Protein AF-A0A2A5EVM9-F1 (afdb_monomer)

Mean predicted aligned error: 15.82 Å

Structure (mmCIF, N/CA/C/O backbone):
data_AF-A0A2A5EVM9-F1
#
_entry.id   AF-A0A2A5EVM9-F1
#
loop_
_atom_site.group_PDB
_atom_site.id
_atom_site.type_symbol
_atom_site.label_atom_id
_atom_site.label_alt_id
_atom_site.label_comp_id
_atom_site.label_asym_id
_atom_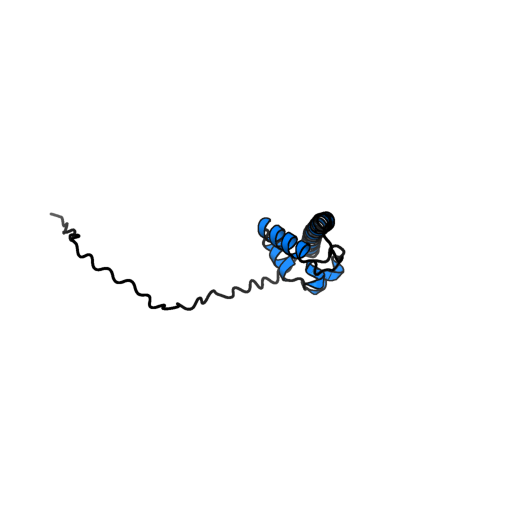site.label_entity_id
_atom_site.label_seq_id
_atom_site.pdbx_PDB_ins_code
_atom_site.Cartn_x
_atom_site.Cartn_y
_atom_site.Cartn_z
_atom_site.occupancy
_atom_site.B_iso_or_equiv
_atom_site.auth_seq_id
_atom_site.auth_comp_id
_atom_site.auth_asym_id
_atom_site.auth_atom_id
_atom_site.pdbx_PDB_model_num
ATOM 1 N N . MET A 1 1 ? -3.382 -43.653 65.741 1.00 38.72 1 MET A N 1
ATOM 2 C CA . MET A 1 1 ? -2.841 -42.367 65.246 1.00 38.72 1 MET A CA 1
ATOM 3 C C . MET A 1 1 ? -2.167 -42.592 63.891 1.00 38.72 1 MET A C 1
ATOM 5 O O . MET A 1 1 ? -1.567 -43.639 63.705 1.00 38.72 1 MET A O 1
ATOM 9 N N . LEU A 1 2 ? -2.363 -41.639 62.967 1.00 41.00 2 LEU A N 1
ATOM 10 C CA . LEU A 1 2 ? -1.723 -41.392 61.650 1.00 41.00 2 LEU A CA 1
ATOM 11 C C . LEU A 1 2 ? -0.211 -41.767 61.581 1.00 41.00 2 LEU A C 1
ATOM 13 O O . LEU A 1 2 ? 0.436 -41.726 62.614 1.00 41.00 2 LEU A O 1
ATOM 17 N N . LYS A 1 3 ? 0.472 -42.032 60.447 1.00 38.03 3 LYS A N 1
ATOM 18 C CA . LYS A 1 3 ? 0.287 -41.635 59.031 1.00 38.03 3 LYS A CA 1
ATOM 19 C C . LYS A 1 3 ? 1.215 -42.445 58.083 1.00 38.03 3 LYS A C 1
ATOM 21 O O . LYS A 1 3 ? 2.231 -42.979 58.504 1.00 38.03 3 LYS A O 1
ATOM 26 N N . ARG A 1 4 ? 0.833 -42.445 56.798 1.00 41.84 4 ARG A N 1
ATOM 27 C CA . ARG A 1 4 ? 1.423 -43.041 55.572 1.00 41.84 4 ARG A CA 1
ATOM 28 C C . ARG A 1 4 ? 2.776 -42.446 55.124 1.00 41.84 4 ARG A C 1
ATOM 30 O O . ARG A 1 4 ? 3.032 -41.282 55.414 1.00 41.84 4 ARG A O 1
ATOM 37 N N . GLY A 1 5 ? 3.487 -43.159 54.233 1.00 37.34 5 GLY A N 1
ATOM 38 C CA . GLY A 1 5 ? 4.361 -42.547 53.210 1.00 37.34 5 GLY A CA 1
ATOM 39 C C . GLY A 1 5 ? 5.321 -43.506 52.481 1.00 37.34 5 GLY A C 1
ATOM 40 O O . GLY A 1 5 ? 6.401 -43.786 52.978 1.00 37.34 5 GLY A O 1
ATOM 41 N N . THR A 1 6 ? 4.922 -43.994 51.305 1.00 39.12 6 THR A N 1
ATOM 42 C CA . THR A 1 6 ? 5.554 -45.004 50.424 1.00 39.12 6 THR A CA 1
ATOM 43 C C . THR A 1 6 ? 6.593 -44.445 49.427 1.00 39.12 6 THR A C 1
ATOM 45 O O . THR A 1 6 ? 6.280 -43.498 48.711 1.00 39.12 6 THR A O 1
ATOM 48 N N . THR A 1 7 ? 7.802 -45.039 49.419 1.00 41.75 7 THR A N 1
ATOM 49 C CA . THR A 1 7 ? 8.542 -45.729 48.313 1.00 41.75 7 THR A CA 1
ATOM 50 C C . THR A 1 7 ? 8.411 -45.235 46.854 1.00 41.75 7 THR A C 1
ATOM 52 O O . THR A 1 7 ? 7.332 -44.883 46.410 1.00 41.75 7 THR A O 1
ATOM 55 N N . THR A 1 8 ? 9.393 -45.290 45.939 1.00 38.94 8 THR A N 1
ATOM 56 C CA . THR A 1 8 ? 10.838 -45.613 45.893 1.00 38.94 8 THR A CA 1
ATOM 57 C C . THR A 1 8 ? 11.306 -45.232 44.473 1.00 38.94 8 THR A C 1
ATOM 59 O O . THR A 1 8 ? 10.647 -45.592 43.497 1.00 38.94 8 THR A O 1
ATOM 62 N N . LYS A 1 9 ? 12.438 -44.526 44.330 1.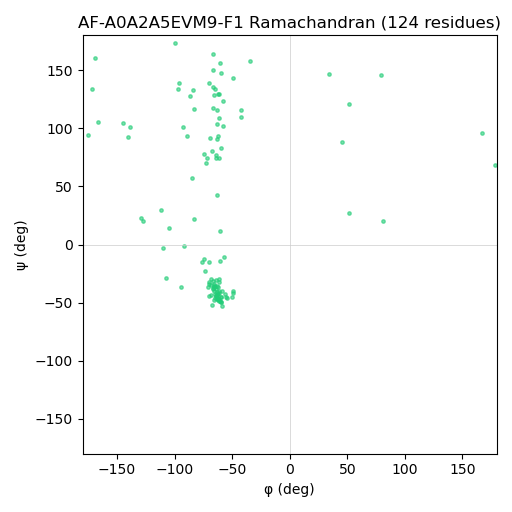00 39.19 9 LYS A N 1
ATOM 63 C CA . LYS A 1 9 ? 13.089 -44.248 43.034 1.00 39.19 9 LYS A CA 1
ATOM 64 C C . LYS A 1 9 ? 13.588 -45.545 42.382 1.00 39.19 9 LYS A C 1
ATOM 66 O O . LYS A 1 9 ? 14.274 -46.319 43.044 1.00 39.19 9 LYS A O 1
ATOM 71 N N . ARG A 1 10 ? 13.329 -45.759 41.084 1.00 38.84 10 ARG A N 1
ATOM 72 C CA . ARG A 1 10 ? 14.034 -46.790 40.302 1.00 38.84 10 ARG A CA 1
ATOM 73 C C . ARG A 1 10 ? 15.192 -46.200 39.504 1.00 38.84 10 ARG A C 1
ATOM 75 O O . ARG A 1 10 ? 15.065 -45.158 38.869 1.00 38.84 10 ARG A O 1
ATOM 82 N N . LYS A 1 11 ? 16.295 -46.937 39.628 1.00 37.22 11 LYS A N 1
ATOM 83 C CA . LYS A 1 11 ? 17.625 -46.814 39.045 1.00 37.22 11 LYS A CA 1
ATOM 84 C C . LYS A 1 11 ? 17.639 -46.596 37.532 1.00 37.22 11 LYS A C 1
ATOM 86 O O . LYS A 1 11 ? 16.898 -47.229 36.787 1.00 37.22 11 LYS A O 1
ATOM 91 N N . GLN A 1 12 ? 18.599 -45.767 37.156 1.00 45.66 12 GLN A N 1
ATOM 92 C CA . GLN A 1 12 ? 19.300 -45.687 35.885 1.00 45.66 12 GLN A CA 1
ATOM 93 C C . GLN A 1 12 ? 20.454 -46.704 35.909 1.00 45.66 12 GLN A C 1
ATOM 95 O O . GLN A 1 12 ? 21.156 -46.740 36.914 1.00 45.66 12 GLN A O 1
ATOM 100 N N . GLU A 1 13 ? 20.620 -47.510 34.855 1.00 46.16 13 GLU A N 1
ATOM 101 C CA . GLU A 1 13 ? 21.861 -48.235 34.512 1.00 46.16 13 GLU A CA 1
ATOM 102 C C . GLU A 1 13 ? 21.761 -48.778 33.066 1.00 46.16 13 GLU A C 1
ATOM 104 O O . GLU A 1 13 ? 20.974 -49.671 32.762 1.00 46.16 13 GLU A O 1
ATOM 109 N N . ASP A 1 14 ? 22.496 -48.099 32.184 1.00 47.50 14 ASP A N 1
ATOM 110 C CA . ASP A 1 14 ? 23.399 -48.572 31.126 1.00 47.50 14 ASP A CA 1
ATOM 111 C C . ASP A 1 14 ? 22.959 -49.614 30.082 1.00 47.50 14 ASP A C 1
ATOM 113 O O . ASP A 1 14 ? 22.709 -50.784 30.353 1.00 47.50 14 ASP A O 1
ATOM 117 N N . GLY A 1 15 ? 23.026 -49.192 28.814 1.00 37.69 15 GLY A N 1
ATOM 118 C CA . GLY A 1 15 ? 22.914 -50.072 27.652 1.00 37.69 15 GLY A CA 1
ATOM 119 C C . GLY A 1 15 ? 22.988 -49.316 26.327 1.00 37.69 15 GLY A C 1
ATOM 120 O O . GLY A 1 15 ? 21.997 -49.211 25.612 1.00 37.69 15 GLY A O 1
ATOM 121 N N . VAL A 1 16 ? 24.162 -48.768 26.000 1.00 49.62 16 VAL A N 1
ATOM 122 C CA . VAL A 1 16 ? 24.464 -48.139 24.703 1.00 49.62 16 VAL A CA 1
ATOM 123 C C . VAL A 1 16 ? 24.335 -49.173 23.581 1.00 49.62 16 VAL A C 1
ATOM 125 O O . VAL A 1 16 ? 25.197 -50.034 23.435 1.00 49.62 16 VAL A O 1
ATOM 128 N N . LYS A 1 17 ? 23.295 -49.056 22.751 1.00 41.78 17 LYS A N 1
ATOM 129 C CA . LYS A 1 17 ? 23.269 -49.588 21.379 1.00 41.78 17 LYS A CA 1
ATOM 130 C C . LYS A 1 17 ? 22.559 -48.600 20.457 1.00 41.78 17 LYS A C 1
ATOM 132 O O . LYS A 1 17 ? 21.345 -48.603 20.293 1.00 41.78 17 LYS A O 1
ATOM 137 N N . THR A 1 18 ? 23.382 -47.741 19.871 1.00 51.72 18 THR A N 1
ATOM 138 C CA . THR A 1 18 ? 23.149 -46.975 18.649 1.00 51.72 18 THR A CA 1
ATOM 139 C C . THR A 1 18 ? 22.492 -47.832 17.569 1.00 51.72 18 THR A C 1
ATOM 141 O O . THR A 1 18 ? 23.165 -48.722 17.065 1.00 51.72 18 THR A O 1
ATOM 144 N N . ILE A 1 19 ? 21.257 -47.516 17.157 1.00 54.22 19 ILE A N 1
ATOM 145 C CA . ILE A 1 19 ? 20.835 -47.559 15.744 1.00 54.22 19 ILE A CA 1
ATOM 146 C C . ILE A 1 19 ? 19.842 -46.411 15.505 1.00 54.22 19 ILE A C 1
ATOM 148 O O . ILE A 1 19 ? 18.686 -46.450 15.917 1.00 54.22 19 ILE A O 1
ATOM 152 N N . PHE A 1 20 ? 20.335 -45.372 14.836 1.00 48.75 20 PHE A N 1
ATOM 153 C CA . PHE A 1 20 ? 19.545 -44.383 14.109 1.00 48.75 20 PHE A CA 1
ATOM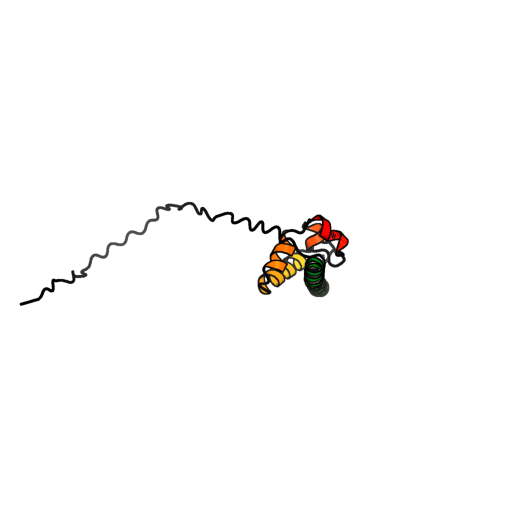 154 C C . PHE A 1 20 ? 18.851 -45.060 12.918 1.00 48.75 20 PHE A C 1
ATOM 156 O O . PHE A 1 20 ? 19.542 -45.669 12.108 1.00 48.75 20 PHE A O 1
ATOM 163 N N . ALA A 1 21 ? 17.535 -44.893 12.773 1.00 48.28 21 ALA A N 1
ATOM 164 C CA . ALA A 1 21 ? 16.823 -44.846 11.485 1.00 48.28 21 ALA A CA 1
ATOM 165 C C . ALA A 1 21 ? 15.344 -44.511 11.765 1.00 48.28 21 ALA A C 1
ATOM 167 O O . ALA A 1 21 ? 14.585 -45.344 12.244 1.00 48.28 21 ALA A O 1
ATOM 168 N N . PHE A 1 22 ? 14.954 -43.237 11.713 1.00 50.28 22 PHE A N 1
ATOM 169 C CA . PHE A 1 22 ? 14.228 -42.678 10.564 1.00 50.28 22 PHE A CA 1
ATOM 170 C C . PHE A 1 22 ? 13.083 -43.570 10.062 1.00 50.28 22 PHE A C 1
ATOM 172 O O . PHE A 1 22 ? 13.260 -44.332 9.121 1.00 50.28 22 PHE A O 1
ATOM 179 N N . LEU A 1 23 ? 11.886 -43.391 10.628 1.00 50.94 23 LEU A N 1
ATOM 180 C CA . LEU A 1 23 ? 10.630 -43.646 9.925 1.00 50.94 23 LEU A CA 1
ATOM 181 C C . LEU A 1 23 ? 9.641 -42.525 10.262 1.00 50.94 23 LEU A C 1
ATOM 183 O O . LEU A 1 23 ? 9.062 -42.429 11.340 1.00 50.94 23 LEU A O 1
ATOM 187 N N . THR A 1 24 ? 9.549 -41.623 9.298 1.00 56.75 24 THR A N 1
ATOM 188 C CA . THR A 1 24 ? 8.703 -40.442 9.200 1.00 56.75 24 THR A CA 1
ATOM 189 C C . THR A 1 24 ? 7.219 -40.796 9.306 1.00 56.75 24 THR A C 1
ATOM 191 O O . THR A 1 24 ? 6.609 -41.208 8.322 1.00 56.75 24 THR A O 1
ATOM 194 N N . SER A 1 25 ? 6.603 -40.567 10.465 1.00 42.22 25 SER A N 1
ATOM 195 C CA . SER A 1 25 ? 5.168 -40.270 10.515 1.00 42.22 25 SER A CA 1
ATOM 196 C C . SER A 1 25 ? 5.007 -38.763 10.390 1.00 42.22 25 SER A C 1
ATOM 198 O O . SER A 1 25 ? 5.119 -38.027 11.368 1.00 42.22 25 SER A O 1
ATOM 200 N N . VAL A 1 26 ? 4.808 -38.306 9.151 1.00 52.03 26 VAL A N 1
ATOM 201 C CA . VAL A 1 26 ? 4.333 -36.954 8.850 1.00 52.03 26 VAL A CA 1
ATOM 202 C C . VAL A 1 26 ? 2.935 -36.844 9.452 1.00 52.03 26 VAL A C 1
ATOM 204 O O . VAL A 1 26 ? 1.940 -37.226 8.842 1.00 52.03 26 VAL A O 1
ATOM 207 N N . LEU A 1 27 ? 2.872 -36.385 10.700 1.00 51.22 27 LEU A N 1
ATOM 208 C CA . LEU A 1 27 ? 1.633 -35.942 11.315 1.00 51.22 27 LEU A CA 1
ATOM 209 C C . LEU A 1 27 ? 1.143 -34.742 10.510 1.00 51.22 27 LEU A C 1
ATOM 211 O O . LEU A 1 27 ? 1.810 -33.712 10.410 1.00 51.22 27 LEU A O 1
ATOM 215 N N . VAL A 1 28 ? -0.009 -34.957 9.886 1.00 56.06 28 VAL A N 1
ATOM 216 C CA . VAL A 1 28 ? -0.799 -34.004 9.120 1.00 56.06 28 VAL A CA 1
ATOM 217 C C . VAL A 1 28 ? -0.831 -32.670 9.860 1.00 56.06 28 VAL A C 1
ATOM 219 O O . VAL A 1 28 ? -1.461 -32.536 10.908 1.00 56.06 28 VAL A O 1
ATOM 222 N N . PHE A 1 29 ? -0.150 -31.674 9.297 1.00 47.72 29 PHE A N 1
ATOM 223 C CA . PHE A 1 29 ? -0.253 -30.285 9.718 1.00 47.72 29 PHE A CA 1
ATOM 224 C C . PHE A 1 29 ? -1.631 -29.769 9.274 1.00 47.72 29 PHE A C 1
ATOM 226 O O . PHE A 1 29 ? -1.752 -29.030 8.301 1.00 47.72 29 PHE A O 1
ATOM 233 N N . MET A 1 30 ? -2.700 -30.187 9.962 1.00 56.00 30 MET A N 1
ATOM 234 C CA . MET A 1 30 ? -3.965 -29.451 9.959 1.00 56.00 30 MET A CA 1
ATOM 235 C C . MET A 1 30 ? -3.760 -28.193 10.802 1.00 56.00 30 MET A C 1
ATOM 237 O O . MET A 1 30 ? -4.268 -28.064 11.913 1.00 56.00 30 MET A O 1
ATOM 241 N N . GLY A 1 31 ? -2.969 -27.259 10.274 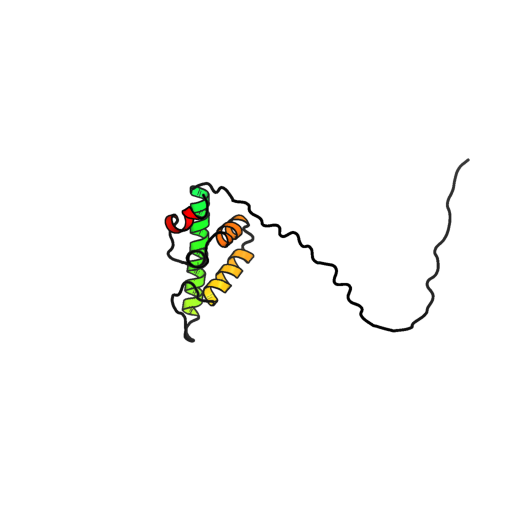1.00 51.69 31 GLY A N 1
ATOM 242 C CA . GLY A 1 31 ? -3.100 -25.874 10.687 1.00 51.69 31 GLY A CA 1
ATOM 243 C C . GLY A 1 31 ? -4.516 -25.446 10.310 1.00 51.69 31 GLY A C 1
ATOM 244 O O . GLY A 1 31 ? -4.921 -25.686 9.167 1.00 51.69 31 GLY A O 1
ATOM 245 N N . PRO A 1 32 ? -5.303 -24.858 11.225 1.00 49.66 32 PRO A N 1
ATOM 246 C CA . PRO A 1 32 ? -6.545 -24.251 10.808 1.00 49.66 32 PRO A CA 1
ATOM 247 C C . PRO A 1 32 ? -6.159 -23.202 9.768 1.00 49.66 32 PRO A C 1
ATOM 249 O O . PRO A 1 32 ? -5.348 -22.313 10.043 1.00 49.66 32 PRO A O 1
ATOM 252 N N . LEU A 1 33 ? -6.725 -23.308 8.566 1.00 53.16 33 LEU A N 1
ATOM 253 C CA . LEU A 1 33 ? -6.886 -22.164 7.680 1.00 53.16 33 LEU A CA 1
ATOM 254 C C . LEU A 1 33 ? -7.835 -21.210 8.409 1.00 53.16 33 LEU A C 1
ATOM 256 O O . LEU A 1 33 ? -9.021 -21.118 8.099 1.00 53.16 33 LEU A O 1
ATOM 260 N N . GLY A 1 34 ? -7.305 -20.546 9.438 1.00 46.31 34 GLY A N 1
ATOM 261 C CA . GLY A 1 34 ? -7.851 -19.347 10.028 1.00 46.31 34 GLY A CA 1
ATOM 262 C C . GLY A 1 34 ? -7.777 -18.296 8.944 1.00 46.31 34 GLY A C 1
ATOM 263 O O . GLY A 1 34 ? -6.876 -17.464 8.916 1.00 46.31 34 GLY A O 1
ATOM 264 N N . SER A 1 35 ? -8.710 -18.391 8.004 1.00 48.47 35 SER A N 1
ATOM 265 C CA . SER A 1 35 ? -9.095 -17.272 7.179 1.00 48.47 35 SER A CA 1
ATOM 266 C C . SER A 1 35 ? -9.645 -16.283 8.187 1.00 48.47 35 SER A C 1
ATOM 268 O O . SER A 1 35 ? -10.796 -16.382 8.605 1.00 48.47 35 SER A O 1
ATOM 270 N N . VAL A 1 36 ? -8.784 -15.380 8.652 1.00 50.00 36 VAL A N 1
ATOM 271 C CA . VAL A 1 36 ? -9.186 -14.117 9.255 1.00 50.00 36 VAL A CA 1
ATOM 272 C C . VAL A 1 36 ? -9.929 -13.376 8.146 1.00 50.00 36 VAL A C 1
ATOM 274 O O . VAL A 1 36 ? -9.413 -12.481 7.495 1.00 50.00 36 VAL A O 1
ATOM 277 N N . GLN A 1 37 ? -11.153 -13.809 7.871 1.00 46.84 37 GLN A N 1
ATOM 278 C CA . GLN A 1 37 ? -12.166 -13.033 7.189 1.00 46.84 37 GLN A CA 1
ATOM 279 C C . GLN A 1 37 ? -12.837 -12.206 8.278 1.00 46.84 37 GLN A C 1
ATOM 281 O O . GLN A 1 37 ? -14.039 -12.277 8.508 1.00 46.84 37 GLN A O 1
ATOM 286 N N . ALA A 1 38 ? -12.027 -11.411 8.978 1.00 48.22 38 ALA A N 1
ATOM 287 C CA . ALA A 1 38 ? -12.544 -10.165 9.484 1.00 48.22 38 ALA A CA 1
ATOM 288 C C . ALA A 1 38 ? -12.751 -9.326 8.225 1.00 48.22 38 ALA A C 1
ATOM 290 O O . ALA A 1 38 ? -11.825 -8.684 7.732 1.00 48.22 38 ALA A O 1
ATOM 291 N N . ALA A 1 39 ? -13.955 -9.396 7.658 1.00 49.44 39 ALA A N 1
ATOM 292 C CA . ALA A 1 39 ? -14.494 -8.257 6.942 1.00 49.44 39 ALA A CA 1
ATOM 293 C C . ALA A 1 39 ? -14.547 -7.140 7.987 1.00 49.44 39 ALA A C 1
ATOM 295 O O . ALA A 1 39 ? -15.521 -6.994 8.722 1.00 49.44 39 ALA A O 1
ATOM 296 N N . SER A 1 40 ? -13.417 -6.466 8.185 1.00 57.50 40 SER A N 1
ATOM 297 C CA . SER A 1 40 ? -13.332 -5.304 9.041 1.00 57.50 40 SER A CA 1
ATOM 298 C C . SER A 1 40 ? -14.234 -4.277 8.386 1.00 57.50 40 SER A C 1
ATOM 300 O O . SER A 1 40 ? -13.908 -3.706 7.346 1.00 57.50 40 SER A O 1
ATOM 302 N N . SER A 1 41 ? -15.416 -4.102 8.969 1.00 69.69 41 SER A N 1
ATOM 303 C CA . SER A 1 41 ? -16.321 -3.014 8.640 1.00 69.69 41 SER A CA 1
ATOM 304 C C . SER A 1 41 ? -15.648 -1.726 9.107 1.00 69.69 41 SER A C 1
ATOM 306 O O . SER A 1 41 ? -15.872 -1.250 10.222 1.00 69.69 41 SER A O 1
ATOM 308 N N . TYR A 1 42 ? -14.718 -1.221 8.303 1.00 80.94 42 TYR A N 1
ATOM 309 C CA . TYR A 1 42 ? -14.043 0.033 8.581 1.00 80.94 42 TYR A CA 1
ATOM 310 C C . TYR A 1 42 ? -15.065 1.166 8.482 1.00 80.94 42 TYR A C 1
ATOM 312 O O . TYR A 1 42 ? -15.843 1.230 7.530 1.00 80.94 42 TYR A O 1
ATOM 320 N N . SER A 1 43 ? -15.038 2.098 9.436 1.00 88.50 43 SER A N 1
ATOM 321 C CA . SER A 1 43 ? -15.677 3.398 9.224 1.00 88.50 43 SER A CA 1
ATOM 322 C C . SER A 1 43 ? -15.025 4.100 8.026 1.00 88.50 43 SER A C 1
ATOM 324 O O . SER A 1 43 ? -13.869 3.822 7.694 1.00 88.50 43 SER A O 1
ATOM 326 N N . GLU A 1 44 ? -15.732 5.027 7.370 1.00 88.69 44 GLU A N 1
ATOM 327 C CA . GLU A 1 44 ? -15.171 5.745 6.213 1.00 88.69 44 GLU A CA 1
ATOM 328 C C . GLU A 1 44 ? -13.855 6.458 6.574 1.00 88.69 44 GLU A C 1
ATOM 330 O O . GLU A 1 44 ? -12.864 6.366 5.843 1.00 88.69 44 GLU A O 1
ATOM 335 N N . ASP A 1 45 ? -13.821 7.094 7.747 1.00 90.88 45 ASP A N 1
ATOM 336 C CA . ASP A 1 45 ? -12.632 7.762 8.276 1.00 90.88 45 ASP A CA 1
ATOM 337 C C . ASP A 1 45 ? -11.505 6.773 8.594 1.00 90.88 45 ASP A C 1
ATOM 339 O O . ASP A 1 45 ? -10.342 7.038 8.275 1.00 90.88 45 A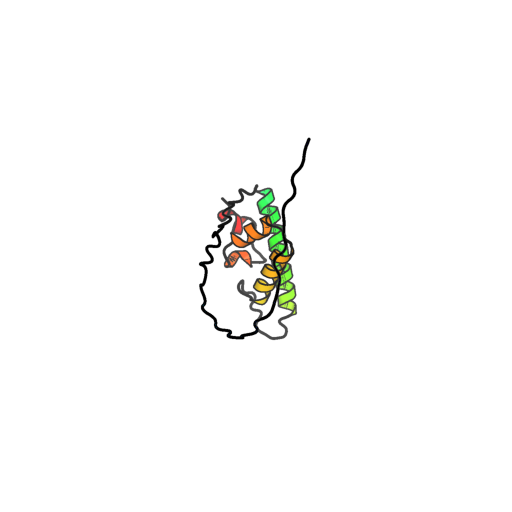SP A O 1
ATOM 343 N N . GLY A 1 46 ? -11.835 5.603 9.153 1.00 92.69 46 GLY A N 1
ATOM 344 C CA . GLY A 1 46 ? -10.869 4.535 9.417 1.00 92.69 46 GLY A CA 1
ATOM 345 C C . GLY A 1 46 ? -10.247 3.996 8.129 1.00 92.69 46 GLY A C 1
ATOM 346 O O . GLY A 1 46 ? -9.024 3.888 8.016 1.00 92.69 46 GLY A O 1
ATOM 347 N N . LEU A 1 47 ? -11.070 3.753 7.105 1.00 93.56 47 LEU A N 1
ATOM 348 C CA . LEU A 1 47 ? -10.600 3.301 5.797 1.00 93.56 47 LEU A CA 1
ATOM 349 C C . LEU A 1 47 ? -9.719 4.358 5.121 1.00 93.56 47 LEU A C 1
ATOM 351 O O . LEU A 1 47 ? -8.706 4.031 4.495 1.00 93.56 47 LEU A O 1
ATOM 355 N N . ARG A 1 48 ? -10.072 5.640 5.264 1.00 94.81 48 ARG A N 1
ATOM 356 C CA . ARG A 1 48 ? -9.274 6.760 4.756 1.00 94.81 48 ARG A CA 1
ATOM 357 C C . ARG A 1 48 ? -7.916 6.841 5.450 1.00 94.81 48 ARG A C 1
ATOM 359 O O . ARG A 1 48 ? -6.909 7.007 4.757 1.00 94.81 48 ARG A O 1
ATOM 366 N N . ALA A 1 49 ? -7.877 6.688 6.774 1.00 95.88 49 ALA A N 1
ATOM 367 C CA . ALA A 1 49 ? -6.642 6.684 7.555 1.00 95.88 49 ALA A CA 1
ATOM 368 C C . ALA A 1 49 ? -5.722 5.519 7.156 1.00 95.88 49 ALA A C 1
ATOM 370 O O . ALA A 1 49 ? -4.548 5.741 6.848 1.00 95.88 49 ALA A O 1
ATOM 371 N N . LEU A 1 50 ? -6.272 4.306 7.048 1.00 95.69 50 LEU A N 1
ATOM 372 C CA . LEU A 1 50 ? -5.532 3.118 6.609 1.00 95.69 50 LEU A CA 1
ATOM 373 C C . LEU A 1 50 ? -5.008 3.260 5.180 1.00 95.69 50 LEU A C 1
ATOM 375 O O . LEU A 1 50 ? -3.846 2.946 4.911 1.00 95.69 50 LEU A O 1
ATOM 379 N N . ASN A 1 51 ? -5.821 3.788 4.260 1.00 96.00 51 ASN A N 1
ATOM 380 C CA . ASN A 1 51 ? -5.366 4.046 2.898 1.00 96.00 51 ASN A CA 1
ATOM 381 C C . ASN A 1 51 ? -4.234 5.079 2.865 1.00 96.00 51 ASN A C 1
ATOM 383 O O . ASN A 1 51 ? -3.249 4.873 2.157 1.00 96.00 51 ASN A O 1
ATOM 387 N N .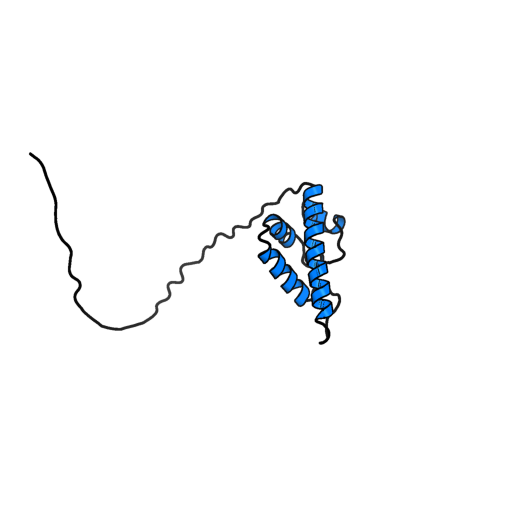 PHE A 1 52 ? -4.347 6.170 3.626 1.00 96.75 52 PHE A N 1
ATOM 388 C CA . PHE A 1 52 ? -3.308 7.196 3.696 1.00 96.75 52 PHE A CA 1
ATOM 389 C C . PHE A 1 52 ? -1.989 6.633 4.235 1.00 96.75 52 PHE A C 1
ATOM 391 O O . PHE A 1 52 ? -0.937 6.827 3.618 1.00 96.75 52 PHE A O 1
ATOM 398 N N . GLU A 1 53 ? -2.047 5.894 5.345 1.00 96.56 53 GLU A N 1
ATOM 399 C CA . GLU A 1 53 ? -0.878 5.247 5.937 1.00 96.56 53 GLU A CA 1
ATOM 400 C C . GLU A 1 53 ? -0.239 4.257 4.955 1.00 96.56 53 GLU A C 1
ATOM 402 O O . GLU A 1 53 ? 0.958 4.339 4.666 1.00 96.56 53 GLU A O 1
ATOM 407 N N . HIS A 1 54 ? -1.039 3.377 4.353 1.00 96.62 54 HIS A N 1
ATOM 408 C CA . HIS A 1 54 ? -0.527 2.400 3.403 1.00 96.62 54 HIS A CA 1
ATOM 409 C C . HIS A 1 54 ? 0.082 3.064 2.156 1.00 96.62 54 HIS A C 1
ATOM 411 O O . HIS A 1 54 ? 1.135 2.637 1.675 1.00 96.62 54 HIS A O 1
ATOM 417 N N . VAL A 1 55 ? -0.551 4.095 1.591 1.00 96.44 55 VAL A N 1
ATOM 418 C CA . VAL A 1 55 ? -0.009 4.814 0.424 1.00 96.44 55 VAL A CA 1
ATOM 419 C C . VAL A 1 55 ? 1.311 5.498 0.773 1.00 96.44 55 VAL A C 1
ATOM 421 O O . VAL A 1 55 ? 2.229 5.509 -0.050 1.00 96.44 55 VAL A O 1
ATOM 424 N N . ARG A 1 56 ? 1.458 6.019 1.997 1.00 96.19 56 ARG A N 1
ATOM 425 C CA . ARG A 1 56 ? 2.723 6.597 2.470 1.00 96.19 56 ARG A CA 1
ATOM 426 C C . ARG A 1 56 ? 3.853 5.567 2.455 1.00 96.19 56 ARG A C 1
ATOM 428 O O . ARG A 1 56 ? 4.921 5.879 1.928 1.00 96.19 56 ARG A O 1
ATOM 435 N N . ILE A 1 57 ? 3.597 4.352 2.943 1.00 95.88 57 ILE A N 1
ATOM 436 C CA . ILE A 1 57 ? 4.563 3.240 2.927 1.00 95.88 57 ILE A CA 1
ATOM 437 C C . ILE A 1 57 ? 4.956 2.894 1.486 1.00 95.88 57 ILE A C 1
ATOM 439 O O . ILE A 1 57 ? 6.138 2.860 1.153 1.00 95.88 57 ILE A O 1
ATOM 443 N N . VAL A 1 58 ? 3.977 2.734 0.591 1.00 94.62 58 VAL A N 1
ATOM 444 C CA . VAL A 1 58 ? 4.233 2.408 -0.825 1.00 94.62 58 VAL A CA 1
ATOM 445 C C . VAL A 1 58 ? 5.041 3.506 -1.523 1.00 94.62 58 VAL A C 1
ATOM 447 O O . VAL A 1 58 ? 5.961 3.211 -2.288 1.00 94.62 58 VAL A O 1
ATOM 450 N N . ARG A 1 59 ? 4.751 4.783 -1.248 1.00 93.56 59 ARG A N 1
ATOM 451 C CA . ARG A 1 59 ? 5.514 5.927 -1.779 1.00 93.56 59 ARG A CA 1
ATOM 452 C C . ARG A 1 59 ? 6.941 5.976 -1.245 1.00 93.56 59 ARG A C 1
ATOM 454 O O . ARG A 1 59 ? 7.838 6.415 -1.961 1.00 93.56 59 ARG A O 1
ATOM 461 N N . GLN A 1 60 ? 7.154 5.595 0.010 1.00 93.31 60 GLN A N 1
ATOM 462 C CA . GLN A 1 60 ? 8.488 5.513 0.595 1.00 93.31 60 GLN A CA 1
ATOM 463 C C . GLN A 1 60 ? 9.294 4.395 -0.069 1.00 93.31 60 GLN A C 1
ATOM 465 O O . GLN A 1 60 ? 10.355 4.679 -0.619 1.00 93.31 60 GLN A O 1
ATOM 470 N N . ALA A 1 61 ? 8.737 3.185 -0.134 1.00 91.50 61 ALA A N 1
ATOM 471 C CA . ALA A 1 61 ? 9.343 2.047 -0.823 1.00 91.50 61 ALA A CA 1
ATOM 472 C C . ALA A 1 61 ? 9.670 2.373 -2.288 1.00 91.50 61 ALA A C 1
ATOM 474 O O . ALA A 1 61 ? 10.779 2.137 -2.757 1.00 91.50 61 ALA A O 1
ATOM 475 N N . SER A 1 62 ? 8.740 3.015 -3.003 1.00 89.62 62 SER A N 1
ATOM 476 C CA . SER A 1 62 ? 8.948 3.439 -4.395 1.00 89.62 62 SER A CA 1
ATOM 477 C C . SER A 1 62 ? 10.136 4.390 -4.550 1.00 89.62 62 SER A C 1
ATOM 479 O O . SER A 1 62 ? 10.900 4.258 -5.502 1.00 89.62 62 SER A O 1
ATOM 481 N N . ARG A 1 63 ? 10.322 5.330 -3.614 1.00 88.75 63 ARG A N 1
ATOM 482 C CA . ARG A 1 63 ? 11.451 6.274 -3.631 1.00 88.75 63 ARG A CA 1
ATOM 483 C C . ARG A 1 63 ? 12.781 5.592 -3.328 1.00 88.75 63 ARG A C 1
ATOM 485 O O . ARG A 1 63 ? 13.747 5.830 -4.045 1.00 88.75 63 ARG A O 1
ATOM 492 N N . VAL A 1 64 ? 12.816 4.725 -2.317 1.00 87.94 64 VAL A N 1
ATOM 493 C CA . VAL A 1 64 ? 14.015 3.949 -1.958 1.00 87.94 64 VAL A CA 1
ATOM 494 C C . VAL A 1 64 ? 14.430 3.047 -3.122 1.00 87.94 64 VAL A C 1
ATOM 496 O O . VAL A 1 64 ? 15.584 3.059 -3.547 1.00 87.94 64 VAL A O 1
ATOM 499 N N . CYS A 1 65 ? 13.472 2.336 -3.711 1.00 86.12 65 CYS A N 1
ATOM 500 C CA . CYS A 1 65 ? 13.725 1.443 -4.835 1.00 86.12 65 CYS A CA 1
ATOM 501 C C . CYS A 1 65 ? 14.120 2.186 -6.119 1.00 86.12 65 CYS A C 1
ATOM 503 O O . CYS A 1 65 ? 14.966 1.692 -6.863 1.00 86.12 65 CYS A O 1
ATOM 505 N N . ALA A 1 66 ? 13.568 3.377 -6.373 1.00 82.12 66 ALA A N 1
ATOM 506 C CA . ALA A 1 66 ? 13.999 4.222 -7.486 1.00 82.12 66 ALA A CA 1
ATOM 507 C C . ALA A 1 66 ? 15.435 4.742 -7.296 1.00 82.12 66 ALA A C 1
ATOM 509 O O . ALA A 1 66 ? 16.204 4.769 -8.250 1.00 82.12 66 ALA A O 1
ATOM 510 N N . ALA A 1 67 ? 15.832 5.095 -6.069 1.00 76.12 67 ALA A N 1
ATOM 511 C CA . ALA A 1 67 ? 17.213 5.487 -5.779 1.00 76.12 67 ALA A CA 1
ATOM 512 C C . ALA A 1 67 ? 18.198 4.316 -5.964 1.00 76.12 67 ALA A C 1
ATOM 514 O O . ALA A 1 67 ? 19.316 4.514 -6.431 1.00 76.12 67 ALA A O 1
ATOM 515 N N . SER A 1 68 ? 17.768 3.085 -5.661 1.00 65.31 68 SER A N 1
ATOM 516 C CA . SER A 1 68 ? 18.588 1.876 -5.835 1.00 65.31 68 SER A CA 1
ATOM 517 C C . SER A 1 68 ? 18.745 1.415 -7.292 1.00 65.31 68 SER A C 1
ATOM 519 O O . SER A 1 68 ? 19.599 0.582 -7.590 1.00 65.31 68 SER A O 1
ATOM 521 N N . SER A 1 69 ? 17.951 1.951 -8.228 1.00 59.28 69 SER A N 1
ATOM 522 C CA . SER A 1 69 ? 17.898 1.465 -9.611 1.00 59.28 69 SER A CA 1
ATOM 523 C C . SER A 1 69 ? 18.992 2.006 -10.533 1.00 59.28 69 SER A C 1
ATOM 525 O O . SER A 1 69 ? 18.834 1.964 -11.755 1.00 59.28 69 SER A O 1
ATOM 527 N N . GLN A 1 70 ? 20.117 2.466 -9.981 1.00 54.34 70 GLN A N 1
ATOM 528 C CA . GLN A 1 70 ? 21.335 2.761 -10.750 1.00 54.34 70 GLN A CA 1
ATOM 529 C C . GLN A 1 70 ? 21.846 1.542 -11.553 1.00 54.34 70 GLN A C 1
ATOM 531 O O . GLN A 1 70 ? 22.669 1.708 -12.445 1.00 54.34 70 GLN A O 1
ATOM 536 N N . TRP A 1 71 ? 21.300 0.342 -11.308 1.00 52.72 71 TRP A N 1
ATOM 537 C CA . TRP A 1 71 ? 21.666 -0.927 -11.950 1.00 52.72 71 TRP A CA 1
ATOM 538 C C . TRP A 1 71 ? 20.586 -1.517 -12.875 1.00 52.72 71 TRP A C 1
ATOM 540 O O . TRP A 1 71 ? 20.511 -2.729 -13.056 1.00 52.72 71 TRP A O 1
ATOM 550 N N . GLY A 1 72 ? 19.764 -0.662 -13.492 1.00 49.22 72 GLY A N 1
ATOM 551 C CA . GLY A 1 72 ? 18.866 -1.057 -14.580 1.00 49.22 72 GLY A CA 1
ATOM 552 C C . GLY A 1 72 ? 17.579 -1.759 -14.126 1.00 49.22 72 GLY A C 1
ATOM 553 O O . GLY A 1 72 ? 17.538 -2.506 -13.158 1.00 49.22 72 GLY A O 1
ATOM 554 N N . PHE A 1 73 ? 16.496 -1.512 -14.867 1.00 49.78 73 PHE A N 1
ATOM 555 C CA . PHE A 1 73 ? 15.174 -2.159 -14.753 1.00 49.78 73 PHE A CA 1
ATOM 556 C C . PHE A 1 73 ? 14.181 -1.680 -13.679 1.00 49.78 73 PHE A C 1
ATOM 558 O O . PHE A 1 73 ? 13.185 -2.371 -13.447 1.00 49.78 73 PHE A O 1
ATOM 565 N N . ALA A 1 74 ? 14.297 -0.472 -13.116 1.00 50.94 74 ALA A N 1
ATOM 566 C CA . ALA A 1 74 ? 13.142 0.129 -12.433 1.00 50.94 74 ALA A CA 1
ATOM 567 C C . ALA A 1 74 ? 12.112 0.624 -13.455 1.00 50.94 74 ALA A C 1
ATOM 569 O O . ALA A 1 74 ? 11.977 1.811 -13.738 1.00 50.94 74 ALA A O 1
ATOM 570 N N . ARG A 1 75 ? 11.338 -0.305 -14.017 1.00 52.38 75 ARG A N 1
ATOM 571 C CA . ARG A 1 75 ? 10.051 0.074 -14.594 1.00 52.38 75 ARG A CA 1
ATOM 572 C C . ARG A 1 75 ? 9.209 0.622 -13.439 1.00 52.38 75 ARG A C 1
ATOM 574 O O . ARG A 1 75 ? 9.085 -0.053 -12.415 1.00 52.38 75 ARG A O 1
ATOM 581 N N . TYR A 1 76 ? 8.615 1.806 -13.619 1.00 54.28 76 TYR A N 1
ATOM 582 C CA . TYR A 1 76 ? 7.550 2.400 -12.786 1.00 54.28 76 TYR A CA 1
ATOM 583 C C . TYR A 1 76 ? 6.266 1.552 -12.829 1.00 54.28 76 TYR A C 1
ATOM 585 O O . TYR A 1 76 ? 5.153 2.035 -13.014 1.00 54.28 76 TYR A O 1
ATOM 593 N N . ASN A 1 77 ? 6.427 0.240 -12.749 1.00 58.59 77 ASN A N 1
ATOM 594 C CA . ASN A 1 77 ? 5.368 -0.719 -12.848 1.00 58.59 77 ASN A CA 1
ATOM 595 C C . ASN A 1 77 ? 4.953 -1.066 -11.425 1.00 58.59 77 ASN A C 1
ATOM 597 O O . ASN A 1 77 ? 5.791 -1.321 -10.562 1.00 58.59 77 ASN A O 1
ATOM 601 N N . HIS A 1 78 ? 3.652 -1.191 -11.218 1.00 62.84 78 HIS A N 1
ATOM 602 C CA . HIS A 1 78 ? 2.973 -1.684 -10.009 1.00 62.84 78 HIS A CA 1
ATOM 603 C C . HIS A 1 78 ? 3.353 -3.143 -9.648 1.00 62.84 78 HIS A C 1
ATOM 605 O O . HIS A 1 78 ? 2.715 -3.786 -8.821 1.00 62.84 78 HIS A O 1
ATOM 611 N N . ARG A 1 79 ? 4.393 -3.680 -10.296 1.00 71.88 79 ARG A N 1
ATOM 612 C CA . ARG A 1 79 ? 4.983 -5.010 -10.141 1.00 71.88 79 ARG A CA 1
ATOM 613 C C . ARG A 1 79 ? 6.500 -4.953 -9.908 1.00 71.88 79 ARG A C 1
ATOM 615 O O . ARG A 1 79 ? 7.189 -5.926 -10.190 1.00 71.88 79 ARG A O 1
ATOM 622 N N . ASN A 1 80 ? 7.044 -3.815 -9.472 1.00 83.31 80 ASN A N 1
ATOM 623 C CA . ASN A 1 80 ? 8.465 -3.722 -9.144 1.00 83.31 80 ASN A CA 1
ATOM 624 C C . ASN A 1 80 ? 8.762 -4.605 -7.910 1.00 83.31 80 ASN A C 1
ATOM 626 O O . ASN A 1 80 ? 8.218 -4.328 -6.837 1.00 83.31 80 ASN A O 1
ATOM 630 N N . PRO A 1 81 ? 9.608 -5.647 -8.031 1.00 87.06 81 PRO A N 1
ATOM 631 C CA . PRO A 1 81 ? 9.854 -6.595 -6.946 1.00 87.06 81 PRO A CA 1
ATOM 632 C C . PRO A 1 81 ? 10.512 -5.943 -5.725 1.00 87.06 81 PRO A C 1
ATOM 634 O O . PRO A 1 81 ? 10.231 -6.356 -4.603 1.00 87.06 81 PRO A O 1
ATOM 637 N N . CYS A 1 82 ? 11.318 -4.892 -5.919 1.00 89.62 82 CYS A N 1
ATOM 638 C CA . CYS A 1 82 ? 11.888 -4.126 -4.811 1.00 89.62 82 CYS A CA 1
ATOM 639 C C . CYS A 1 82 ? 10.781 -3.457 -3.987 1.00 89.62 82 CYS A C 1
ATOM 641 O O . CYS A 1 82 ? 10.754 -3.589 -2.767 1.00 89.62 82 CYS A O 1
ATOM 643 N N . VAL A 1 83 ? 9.822 -2.801 -4.655 1.00 90.19 83 VAL A N 1
ATOM 644 C CA . VAL A 1 83 ? 8.712 -2.110 -3.977 1.00 90.19 83 VAL A CA 1
ATOM 645 C C . VAL A 1 83 ? 7.820 -3.108 -3.250 1.00 90.19 83 VAL A C 1
ATOM 647 O O . VAL A 1 83 ? 7.435 -2.862 -2.113 1.00 90.19 83 VAL A O 1
ATOM 650 N N . ILE A 1 84 ? 7.516 -4.242 -3.884 1.00 91.94 84 ILE A N 1
ATOM 651 C CA . ILE A 1 84 ? 6.717 -5.307 -3.270 1.00 91.94 84 ILE A CA 1
ATOM 652 C C . ILE A 1 84 ? 7.401 -5.813 -1.998 1.00 91.94 84 ILE A C 1
ATOM 654 O O . ILE A 1 84 ? 6.791 -5.797 -0.931 1.00 91.94 84 ILE A O 1
ATOM 658 N N . GLY A 1 85 ? 8.676 -6.200 -2.100 1.00 92.06 85 GLY A N 1
ATOM 659 C CA . GLY A 1 85 ? 9.425 -6.743 -0.971 1.00 92.06 85 GLY A CA 1
ATOM 660 C C . GLY A 1 85 ? 9.570 -5.751 0.182 1.00 92.06 85 GLY A C 1
ATOM 661 O O . GLY A 1 85 ? 9.400 -6.133 1.340 1.00 92.06 85 GLY A O 1
ATOM 662 N N . ASP A 1 86 ? 9.836 -4.478 -0.121 1.00 92.88 86 ASP A N 1
ATOM 663 C CA . ASP A 1 86 ? 9.989 -3.440 0.901 1.00 92.88 86 ASP A CA 1
ATOM 664 C C . ASP A 1 86 ? 8.660 -3.131 1.605 1.00 92.88 86 ASP A C 1
ATOM 666 O O . ASP A 1 86 ? 8.606 -3.106 2.833 1.00 92.88 86 ASP A O 1
ATOM 670 N N . VAL A 1 87 ? 7.556 -3.014 0.857 1.00 94.94 87 VAL A N 1
ATOM 671 C CA . VAL A 1 87 ? 6.213 -2.809 1.429 1.00 94.94 87 VAL A CA 1
ATOM 672 C C . VAL A 1 87 ? 5.798 -3.993 2.303 1.00 94.94 87 VAL A C 1
ATOM 674 O O . VAL A 1 87 ? 5.351 -3.791 3.431 1.00 94.94 87 VAL A O 1
ATOM 677 N N . GLU A 1 88 ? 5.959 -5.227 1.823 1.00 94.81 88 GLU A N 1
ATOM 678 C CA . GLU A 1 88 ? 5.596 -6.428 2.585 1.00 94.81 88 GLU A CA 1
ATOM 679 C C . GLU A 1 88 ? 6.447 -6.605 3.844 1.00 94.81 88 GLU A C 1
ATOM 681 O O . GLU A 1 88 ? 5.956 -7.086 4.869 1.00 94.81 88 GLU A O 1
ATOM 686 N N . ARG A 1 89 ? 7.734 -6.246 3.786 1.00 94.62 89 ARG A N 1
ATOM 687 C CA . ARG A 1 89 ? 8.598 -6.222 4.969 1.00 94.62 89 ARG A CA 1
ATOM 688 C C . ARG A 1 89 ? 8.129 -5.147 5.947 1.00 94.62 89 ARG A C 1
ATOM 690 O O . ARG A 1 89 ? 7.983 -5.444 7.128 1.00 94.62 89 ARG A O 1
ATOM 697 N N . HIS A 1 90 ? 7.873 -3.933 5.466 1.00 94.88 90 HIS A N 1
ATOM 698 C CA . HIS A 1 90 ? 7.503 -2.800 6.311 1.00 94.88 90 HIS A CA 1
ATOM 699 C C . HIS A 1 90 ? 6.163 -3.024 7.020 1.00 94.88 90 HIS A C 1
ATOM 701 O O . HIS A 1 90 ? 6.065 -2.820 8.224 1.00 94.88 90 HIS A O 1
ATOM 707 N N . ILE A 1 91 ? 5.145 -3.520 6.310 1.00 94.94 91 ILE A N 1
ATOM 708 C CA . ILE A 1 91 ? 3.828 -3.812 6.901 1.00 94.94 91 ILE A CA 1
ATOM 709 C C . ILE A 1 91 ? 3.928 -4.903 7.969 1.00 94.94 91 ILE A C 1
ATOM 711 O O . ILE A 1 91 ? 3.313 -4.772 9.024 1.00 94.94 91 ILE A O 1
ATOM 715 N N . ARG A 1 92 ? 4.729 -5.951 7.732 1.00 92.69 92 ARG A N 1
ATOM 716 C CA . ARG A 1 92 ? 4.973 -6.998 8.737 1.00 92.69 92 ARG A CA 1
ATOM 717 C C . ARG A 1 92 ? 5.724 -6.472 9.958 1.00 92.69 92 ARG A C 1
ATOM 719 O O . ARG A 1 92 ? 5.418 -6.892 11.064 1.00 92.69 92 ARG A O 1
ATOM 726 N N . PHE A 1 93 ? 6.664 -5.551 9.763 1.00 94.50 93 PHE A N 1
ATOM 727 C CA . PHE A 1 93 ? 7.438 -4.943 10.846 1.00 94.50 93 PHE A CA 1
ATOM 728 C C . PHE A 1 93 ? 6.612 -3.997 11.731 1.00 94.50 93 PHE A C 1
ATOM 730 O O . PHE A 1 93 ? 6.885 -3.887 12.918 1.00 94.50 93 PHE A O 1
ATOM 737 N N . LEU A 1 94 ? 5.606 -3.313 11.176 1.00 92.69 94 LEU A N 1
ATOM 738 C CA . LEU A 1 94 ? 4.775 -2.373 11.937 1.00 92.69 94 LEU A CA 1
ATOM 739 C C . LEU A 1 94 ? 3.838 -3.046 12.953 1.00 92.69 94 LEU A C 1
ATOM 741 O O . LEU A 1 94 ? 3.276 -2.337 13.781 1.00 92.69 94 LEU A O 1
ATOM 745 N N . GLU A 1 95 ? 3.619 -4.364 12.860 1.00 91.44 95 GLU A N 1
ATOM 746 C CA . GLU A 1 95 ? 2.734 -5.141 13.749 1.00 91.44 95 GLU A CA 1
ATOM 747 C C . GLU A 1 95 ? 1.310 -4.557 13.898 1.00 91.44 95 GLU A C 1
ATOM 749 O O . GLU A 1 95 ? 0.623 -4.777 14.893 1.00 91.44 95 GLU A O 1
ATOM 754 N N . LYS A 1 96 ? 0.826 -3.827 12.882 1.00 93.75 96 LYS A N 1
ATOM 755 C CA . LYS A 1 96 ? -0.527 -3.249 12.840 1.00 93.75 96 LYS A CA 1
ATOM 756 C C . LYS A 1 96 ? -1.497 -4.209 12.140 1.00 93.75 96 LYS A C 1
ATOM 758 O O . LYS A 1 96 ? -1.512 -4.238 10.904 1.00 93.75 96 LYS A O 1
ATOM 763 N N . PRO A 1 97 ? -2.336 -4.969 12.872 1.00 92.56 97 PRO A N 1
ATOM 764 C CA . PRO A 1 97 ? -3.184 -6.000 12.271 1.00 92.56 97 PRO A CA 1
ATOM 765 C C . PRO A 1 97 ? -4.198 -5.422 11.276 1.00 92.56 97 PRO A C 1
ATOM 767 O O . PRO A 1 97 ? -4.423 -6.007 10.221 1.00 92.56 97 PRO A O 1
ATOM 770 N N . GLU A 1 98 ? -4.751 -4.239 11.550 1.00 93.69 98 GLU A N 1
ATOM 771 C CA . GLU A 1 98 ? -5.709 -3.581 10.653 1.00 93.69 98 GLU A CA 1
ATOM 772 C C . GLU A 1 98 ? -5.081 -3.147 9.326 1.00 93.69 98 GLU A C 1
ATOM 774 O O . GLU A 1 98 ? -5.711 -3.261 8.276 1.00 93.69 98 GLU A O 1
ATOM 779 N N . LEU A 1 99 ? -3.828 -2.685 9.358 1.00 95.00 99 LEU A N 1
ATOM 780 C CA . LEU A 1 99 ? -3.083 -2.292 8.165 1.00 95.00 99 LEU A CA 1
ATOM 781 C C . LEU A 1 99 ? -2.699 -3.515 7.324 1.00 95.00 99 LEU A C 1
ATOM 783 O O . LEU A 1 99 ? -2.737 -3.451 6.093 1.00 95.00 99 LEU A O 1
ATOM 787 N N . LEU A 1 100 ? -2.365 -4.631 7.981 1.00 94.88 100 LEU A N 1
ATOM 788 C CA . LEU A 1 100 ? -2.115 -5.911 7.323 1.00 94.88 100 LEU A CA 1
ATOM 789 C C . LEU A 1 100 ? -3.384 -6.450 6.653 1.00 94.88 100 LEU A C 1
ATOM 791 O O . LEU A 1 100 ? -3.326 -6.835 5.486 1.00 94.88 100 LEU A O 1
ATOM 795 N N . ALA A 1 101 ? -4.522 -6.430 7.349 1.00 93.56 101 ALA A N 1
ATOM 796 C CA . ALA A 1 101 ? -5.808 -6.829 6.784 1.00 93.56 101 ALA A CA 1
ATOM 797 C C . ALA A 1 101 ? -6.173 -5.948 5.579 1.00 93.56 101 ALA A C 1
ATOM 799 O O . ALA A 1 101 ? -6.408 -6.462 4.487 1.00 93.56 101 ALA A O 1
ATOM 800 N N . PHE A 1 102 ? -6.084 -4.620 5.726 1.00 94.62 102 PHE A N 1
ATOM 801 C CA . PHE A 1 102 ? -6.287 -3.675 4.626 1.00 94.62 102 PHE A CA 1
ATOM 802 C C . PHE A 1 102 ? -5.378 -3.983 3.422 1.00 94.62 102 PHE A C 1
ATOM 804 O O . PHE A 1 102 ? -5.843 -4.043 2.285 1.00 94.62 102 PHE A O 1
ATOM 811 N N . HIS A 1 103 ? -4.087 -4.239 3.651 1.00 95.50 103 HIS A N 1
ATOM 812 C CA . HIS A 1 103 ? -3.141 -4.619 2.600 1.00 95.50 103 HIS A CA 1
ATOM 813 C C . HIS A 1 103 ? -3.546 -5.909 1.874 1.00 95.50 103 HIS A C 1
ATOM 815 O O . HIS A 1 103 ? -3.486 -5.974 0.642 1.00 95.50 103 HIS A O 1
ATOM 821 N N . GLN A 1 104 ? -3.956 -6.932 2.624 1.00 94.81 104 GLN A N 1
ATOM 822 C CA . GLN A 1 104 ? -4.308 -8.249 2.095 1.00 94.81 104 GLN A CA 1
ATOM 823 C C . GLN A 1 104 ? -5.615 -8.236 1.295 1.00 94.81 104 GLN A C 1
ATOM 825 O O . GLN A 1 104 ? -5.695 -8.934 0.283 1.00 94.81 104 GLN A O 1
ATOM 830 N N . THR A 1 105 ? -6.584 -7.403 1.675 1.00 94.69 105 THR A N 1
ATOM 831 C CA . THR A 1 105 ? -7.858 -7.251 0.953 1.00 94.69 105 THR A CA 1
ATOM 832 C C . THR A 1 105 ? -7.675 -6.623 -0.432 1.00 94.69 105 THR A C 1
ATOM 834 O O . THR A 1 105 ? -8.397 -6.951 -1.373 1.00 94.69 105 THR A O 1
ATOM 837 N N . LEU A 1 106 ? -6.682 -5.745 -0.609 1.00 93.25 106 LEU A N 1
ATOM 838 C CA . LEU A 1 106 ? -6.467 -5.073 -1.891 1.00 93.25 106 LEU A CA 1
ATOM 839 C C . LEU A 1 106 ? -5.958 -6.028 -2.982 1.00 93.25 106 LEU A C 1
ATOM 841 O O . LEU A 1 106 ? -5.015 -6.791 -2.737 1.00 93.25 106 LEU A O 1
ATOM 845 N N . PRO A 1 107 ? -6.452 -5.914 -4.232 1.00 92.38 107 PRO A N 1
ATOM 846 C CA . PRO A 1 107 ? -5.860 -6.625 -5.358 1.00 92.38 107 PRO A CA 1
ATOM 847 C C . PRO A 1 107 ? -4.454 -6.093 -5.646 1.00 92.38 107 PRO A C 1
ATOM 849 O O . PRO A 1 107 ? -4.184 -4.900 -5.485 1.00 92.38 107 PRO A O 1
ATOM 852 N N . LEU A 1 108 ? -3.568 -6.953 -6.163 1.00 89.25 108 LEU A N 1
ATOM 853 C CA . LEU A 1 108 ? -2.152 -6.629 -6.411 1.00 89.25 108 LEU A CA 1
ATOM 854 C C . LEU A 1 108 ? -1.944 -5.307 -7.166 1.00 89.25 108 LEU A C 1
ATOM 856 O O . LEU A 1 108 ? -1.059 -4.532 -6.815 1.00 89.25 108 LEU A O 1
ATOM 860 N N . ARG A 1 109 ? -2.788 -5.020 -8.170 1.00 87.19 109 ARG A N 1
ATOM 861 C CA . ARG A 1 109 ? -2.704 -3.778 -8.960 1.00 8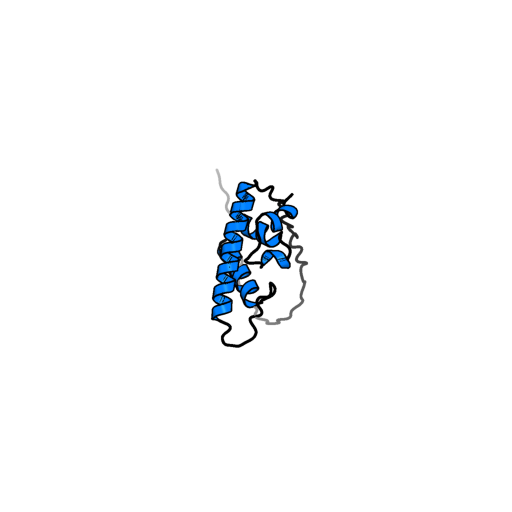7.19 109 ARG A CA 1
ATOM 862 C C . ARG A 1 109 ? -2.901 -2.514 -8.122 1.00 87.19 109 ARG A C 1
ATOM 864 O O . ARG A 1 109 ? -2.319 -1.495 -8.459 1.00 87.19 109 ARG A O 1
ATOM 871 N N . ARG A 1 110 ? -3.718 -2.569 -7.065 1.00 92.06 110 ARG A N 1
ATOM 872 C CA . ARG A 1 110 ? -3.980 -1.434 -6.166 1.00 92.06 110 ARG A CA 1
ATOM 873 C C . ARG A 1 110 ? -3.075 -1.453 -4.946 1.00 92.06 110 ARG A C 1
ATOM 875 O O . ARG A 1 110 ? -2.612 -0.405 -4.518 1.00 92.06 110 ARG A O 1
ATOM 882 N N . ARG A 1 111 ? -2.766 -2.636 -4.421 1.00 93.56 111 ARG A N 1
ATOM 883 C CA . ARG A 1 111 ? -1.942 -2.836 -3.224 1.00 93.56 111 ARG A CA 1
ATOM 884 C C . ARG A 1 111 ? -0.619 -2.062 -3.279 1.00 93.56 111 ARG A C 1
ATOM 886 O O . ARG A 1 111 ? -0.286 -1.356 -2.331 1.00 93.56 111 ARG A O 1
ATOM 893 N N . PHE A 1 112 ? 0.075 -2.109 -4.415 1.00 92.31 112 PHE A N 1
ATOM 894 C CA . PHE A 1 112 ? 1.384 -1.468 -4.610 1.00 92.31 112 PHE A CA 1
ATOM 895 C C . PHE A 1 112 ? 1.337 -0.186 -5.456 1.00 92.31 112 PHE A C 1
ATOM 897 O O . PHE A 1 112 ? 2.373 0.305 -5.896 1.00 92.31 112 PHE A O 1
ATOM 904 N N . ASP A 1 113 ? 0.147 0.372 -5.685 1.00 91.00 113 ASP A N 1
ATOM 905 C CA . ASP A 1 113 ? -0.013 1.643 -6.391 1.00 91.00 113 ASP A CA 1
ATOM 906 C C . ASP A 1 113 ? 0.189 2.821 -5.425 1.00 91.00 113 ASP A C 1
ATOM 908 O O . ASP A 1 113 ? -0.564 2.991 -4.461 1.00 91.00 113 ASP A O 1
ATOM 912 N N . ALA A 1 114 ? 1.223 3.624 -5.690 1.00 90.25 114 ALA A N 1
ATOM 913 C CA . ALA A 1 114 ? 1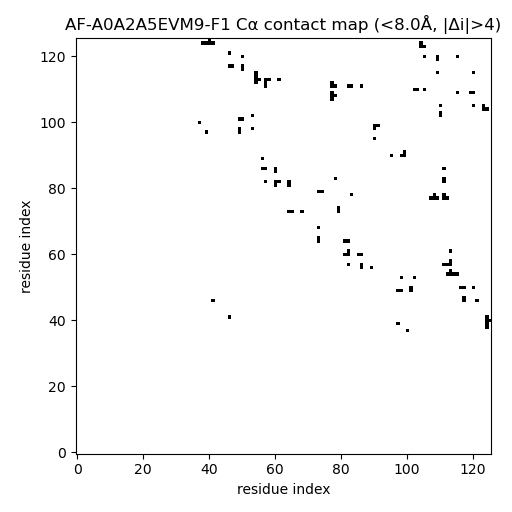.607 4.799 -4.910 1.00 90.25 114 ALA A CA 1
ATOM 914 C C . ALA A 1 114 ? 0.707 6.027 -5.149 1.00 90.25 114 ALA A C 1
ATOM 916 O O . ALA A 1 114 ? 0.793 6.999 -4.392 1.00 90.25 114 ALA A O 1
ATOM 917 N N . GLN A 1 115 ? -0.106 6.022 -6.209 1.00 91.12 115 GLN A N 1
ATOM 918 C CA . GLN A 1 115 ? -0.945 7.153 -6.621 1.00 91.12 115 GLN A CA 1
ATOM 919 C C . GLN A 1 115 ? -2.439 6.913 -6.412 1.00 91.12 115 GLN A C 1
ATOM 921 O O . GLN A 1 115 ? -3.236 7.821 -6.636 1.00 91.12 115 GLN A O 1
ATOM 926 N N . ARG A 1 116 ? -2.827 5.723 -5.946 1.00 92.75 116 ARG A N 1
ATOM 927 C CA . ARG A 1 116 ? -4.234 5.404 -5.701 1.00 92.75 116 ARG A CA 1
ATOM 928 C C . ARG A 1 116 ? -4.875 6.340 -4.674 1.00 92.75 116 ARG A C 1
ATOM 930 O O . ARG A 1 116 ? -4.259 6.750 -3.684 1.00 92.75 116 ARG A O 1
ATOM 937 N N . SER A 1 117 ? -6.156 6.588 -4.880 1.00 93.88 117 SER A N 1
ATOM 938 C CA . SER A 1 117 ? -7.021 7.333 -3.975 1.00 93.88 117 SER A CA 1
ATOM 939 C C . SER A 1 117 ? -7.871 6.399 -3.106 1.00 93.88 117 SER A C 1
ATOM 941 O O . SER A 1 117 ? -7.929 5.188 -3.324 1.00 93.88 117 SER A O 1
ATOM 943 N N . ILE A 1 118 ? -8.598 6.973 -2.143 1.00 92.56 118 ILE A N 1
ATOM 944 C CA . ILE A 1 118 ? -9.601 6.234 -1.362 1.00 92.56 118 ILE A CA 1
ATOM 945 C C . ILE A 1 118 ? -10.737 5.685 -2.248 1.00 92.56 118 ILE A C 1
ATOM 947 O O . ILE A 1 118 ? -11.306 4.637 -1.953 1.00 92.56 118 ILE A O 1
ATOM 951 N N . HIS A 1 119 ? -11.054 6.354 -3.362 1.00 93.00 119 HIS A N 1
ATOM 952 C CA . HIS A 1 119 ? -12.101 5.921 -4.293 1.00 93.00 119 HIS A CA 1
ATOM 953 C C . HIS A 1 119 ? -11.718 4.633 -5.031 1.00 93.00 119 HIS A C 1
ATOM 955 O O . HIS A 1 119 ? -12.590 3.829 -5.343 1.00 93.00 119 HIS A O 1
ATOM 961 N N . ASP A 1 120 ? -10.420 4.407 -5.254 1.00 91.75 120 ASP A N 1
ATOM 962 C CA . ASP A 1 120 ? -9.912 3.212 -5.933 1.00 91.75 120 ASP A CA 1
ATOM 963 C C . ASP A 1 120 ? -9.970 1.951 -5.067 1.00 91.75 120 ASP A C 1
ATOM 965 O O . ASP A 1 120 ? -9.921 0.845 -5.603 1.00 91.75 120 ASP A O 1
ATOM 969 N N . VAL A 1 121 ? -10.010 2.113 -3.741 1.00 92.56 121 VAL A N 1
ATOM 970 C CA . VAL A 1 121 ? -9.926 1.006 -2.777 1.00 92.56 121 VAL A CA 1
ATOM 971 C C . VAL A 1 121 ? -11.250 0.707 -2.087 1.00 92.56 121 VAL A C 1
ATOM 973 O O . VAL A 1 121 ? -11.495 -0.441 -1.738 1.00 92.56 121 VAL A O 1
ATOM 976 N N . ARG A 1 122 ? -12.123 1.708 -1.930 1.00 91.81 122 ARG A N 1
ATOM 977 C CA . ARG A 1 122 ? -13.425 1.568 -1.260 1.00 91.81 122 ARG A CA 1
ATOM 978 C C . ARG A 1 122 ? -14.268 0.375 -1.733 1.00 91.81 122 ARG A C 1
ATOM 980 O O . ARG A 1 122 ? -14.803 -0.302 -0.866 1.00 91.81 122 ARG A O 1
ATOM 987 N N . PRO A 1 123 ? -14.356 0.049 -3.041 1.00 91.81 123 PRO A N 1
ATOM 988 C CA . PRO A 1 123 ? -15.179 -1.072 -3.503 1.00 91.81 123 PRO A CA 1
ATOM 989 C C . PRO A 1 123 ? -14.779 -2.447 -2.944 1.00 91.81 123 PRO A C 1
ATOM 991 O O . PRO A 1 123 ? -15.546 -3.391 -3.086 1.00 91.81 123 PRO A O 1
ATOM 994 N N . PHE A 1 124 ? -13.592 -2.579 -2.339 1.00 90.69 124 PHE A N 1
ATOM 995 C CA . PHE A 1 124 ? -13.111 -3.835 -1.756 1.00 90.69 124 PHE A CA 1
ATOM 996 C C . PHE A 1 124 ? -13.452 -3.999 -0.264 1.00 90.69 124 PHE A C 1
ATOM 998 O O . PHE A 1 124 ? -13.095 -5.022 0.309 1.00 90.69 124 PHE A O 1
ATOM 1005 N N . PHE A 1 125 ? -14.101 -3.012 0.367 1.00 87.44 125 PHE A N 1
ATOM 1006 C CA . PHE A 1 125 ? -14.356 -2.978 1.818 1.00 87.44 125 PHE A CA 1
ATOM 1007 C C . PHE A 1 125 ? -15.829 -2.700 2.177 1.00 87.44 125 PHE A C 1
ATOM 1009 O O . PHE A 1 125 ? -16.100 -2.213 3.272 1.00 87.44 125 PHE A O 1
ATOM 1016 N N . ASN A 1 126 ? -16.755 -2.976 1.252 1.00 67.31 126 ASN A N 1
ATOM 1017 C CA . ASN A 1 126 ? -18.203 -2.851 1.465 1.00 67.31 126 ASN A CA 1
ATOM 1018 C C . ASN A 1 126 ? -18.811 -4.119 2.065 1.00 67.31 126 ASN A C 1
ATOM 1020 O O . ASN A 1 126 ? -18.403 -5.219 1.626 1.00 67.31 126 ASN A O 1
#

Foldseek 3Di:
DDDDDDDDDDDDDDDDDDDDDDDDPPDDPPPPPPPPPPLPLADLVRLQVLLVVQLVQLVVQLVVVVVVCPPDDPDVALPDVSSVVSSVVVQVVVPDVVSVVLLVLDDSRSSNDNPDDSVNRVVSRD

pLDDT: mean 73.91, std 21.79, range [37.22, 96.75]

Sequence (126 aa):
MLKRGTTTKRKQEDGVKTIFAFLTSVLVFMGPLGSVQAASSYSEDGLRALNFEHVRIVRQASRVCAASSQWGFARYNHRNPCVIGDVERHIRFLEKPELLAFHQTLPLRRRFDAQRSIHDVRPFFN

Secondary structure (DSSP, 8-state):
--------PPPP-------------------------------HHHHHHHHHHHHHHHHHHHHHHHHHGGGS-----TT-HHHHHHHHHHHHHTT-HHHHHHHHHS-HHHHT-SS--HHHHGGG--

Solvent-accessible surface area (backbone atoms only — not comparable to full-atom values): 8266 Å² total; per-residue (Å²): 135,88,83,88,89,84,87,8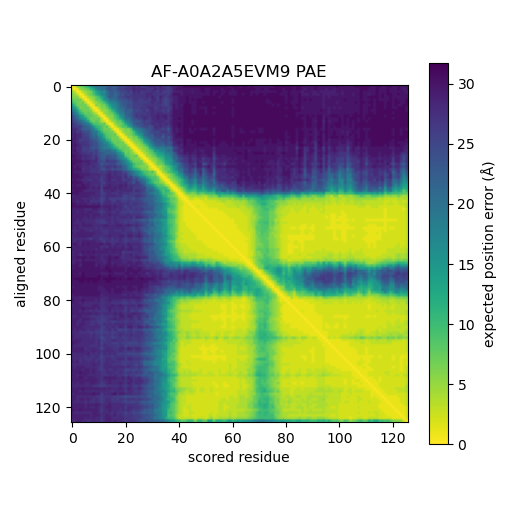0,91,81,84,90,82,90,81,94,73,93,76,92,76,92,78,86,77,81,72,79,81,77,64,78,84,73,72,79,74,70,78,63,80,56,51,74,68,54,47,45,51,48,48,52,54,52,30,51,48,33,42,49,26,45,52,55,42,57,68,66,35,84,76,66,83,73,57,96,47,62,75,36,65,61,35,52,53,46,37,59,49,50,51,63,71,65,72,43,66,68,56,46,50,56,50,67,63,40,56,66,73,58,56,52,34,54,80,70,53,64,80,78,52,50,84,71,58,118

Radius of gyration: 27.32 Å; Cα contacts (8 Å, |Δi|>4): 72; chains: 1; bounding box: 43×58×80 Å